Protein AF-A0A916AZK1-F1 (afdb_monomer)

Sequence (65 aa):
GCTAETLRRWVRQSEIDQGKRGGISTSERDRLRELERENRELKQTNEILRKASAYFAQAELGRRP

Radius of gyration: 24.26 Å; Cα contacts (8 Å, |Δi|>4): 16; chains: 1; bounding box: 38×13×78 Å

Secondary structure (DSSP, 8-state):
---HHHHHHHHHHHHHHTTSS-S--HHHHHHHHHHHHHHHHHHHHHHHHHHHHHHHHHHHHTT--

Foldseek 3Di:
DDDPVNVVVVVVQVCCLVVVDDDQHPVNVVVVVVVVVVVVVVVVVVVVVVVVVVVVVVVVVVVDD

Structure (mmCIF, N/CA/C/O backbone):
data_AF-A0A916AZK1-F1
#
_entry.id   AF-A0A916AZK1-F1
#
loop_
_atom_site.group_PDB
_atom_site.id
_atom_site.type_symbol
_atom_site.label_atom_id
_atom_site.label_alt_id
_atom_site.label_comp_id
_atom_site.label_asym_id
_atom_site.label_entity_id
_atom_site.label_seq_id
_atom_site.pdbx_PDB_ins_code
_atom_site.Cartn_x
_atom_site.Cartn_y
_atom_site.Cartn_z
_atom_site.occupancy
_atom_site.B_iso_or_equiv
_atom_site.auth_seq_id
_atom_site.auth_comp_id
_atom_site.auth_asym_id
_atom_site.auth_atom_id
_atom_site.pdbx_PDB_model_num
ATOM 1 N N . GLY A 1 1 ? 4.029 3.358 34.619 1.00 72.50 1 GLY A N 1
ATOM 2 C CA . GLY A 1 1 ? 2.619 2.918 34.599 1.00 72.50 1 GLY A CA 1
ATOM 3 C C . GLY A 1 1 ? 1.937 3.481 33.370 1.00 72.50 1 GLY A C 1
ATOM 4 O O . GLY A 1 1 ? 2.265 4.594 32.982 1.00 72.50 1 GLY A O 1
ATOM 5 N N . CYS A 1 2 ? 1.047 2.720 32.731 1.00 80.38 2 CYS A N 1
ATOM 6 C CA . CYS A 1 2 ? 0.256 3.207 31.597 1.00 80.38 2 CYS A CA 1
ATOM 7 C C . CYS A 1 2 ? -0.715 4.293 32.091 1.00 80.38 2 CYS A C 1
ATOM 9 O O . CYS A 1 2 ? -1.379 4.092 33.108 1.00 80.38 2 CYS A O 1
ATOM 11 N N . THR A 1 3 ? -0.778 5.451 31.431 1.00 93.00 3 THR A N 1
ATOM 12 C CA . THR A 1 3 ? -1.718 6.509 31.830 1.00 93.00 3 THR A CA 1
ATOM 13 C C . THR A 1 3 ? -3.143 6.104 31.448 1.00 93.00 3 THR A C 1
ATOM 15 O O . THR A 1 3 ? -3.358 5.394 30.462 1.00 93.00 3 THR A O 1
ATOM 18 N N . ALA A 1 4 ? -4.140 6.581 32.199 1.00 93.62 4 ALA A N 1
ATOM 19 C CA . ALA A 1 4 ? -5.550 6.321 31.890 1.00 93.62 4 ALA A CA 1
ATOM 20 C C . ALA A 1 4 ? -5.925 6.751 30.457 1.00 93.62 4 ALA A C 1
ATOM 22 O O . ALA A 1 4 ? -6.804 6.163 29.830 1.00 93.62 4 ALA A O 1
ATOM 23 N N . GLU A 1 5 ? -5.234 7.754 29.913 1.00 94.69 5 GLU A N 1
ATOM 24 C CA . GLU A 1 5 ? -5.449 8.221 28.549 1.00 94.69 5 GLU A CA 1
ATOM 25 C C . GLU A 1 5 ? -4.927 7.244 27.486 1.00 94.69 5 GLU A C 1
ATOM 27 O O . GLU A 1 5 ? -5.624 7.002 26.499 1.00 94.69 5 GLU A O 1
ATOM 32 N N . THR A 1 6 ? -3.762 6.623 27.694 1.00 95.25 6 THR A N 1
ATOM 33 C CA . THR A 1 6 ? -3.249 5.579 26.792 1.00 95.25 6 THR A CA 1
ATOM 34 C C . THR A 1 6 ? -4.210 4.394 26.731 1.00 95.25 6 THR A C 1
ATOM 36 O O . THR A 1 6 ? -4.553 3.939 2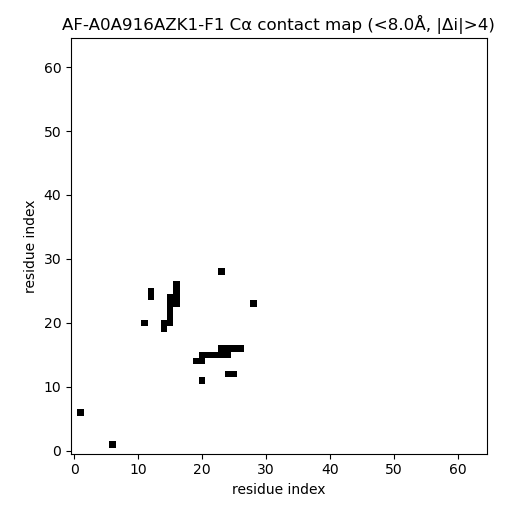5.640 1.00 95.25 6 THR A O 1
ATOM 39 N N . LEU A 1 7 ? -4.732 3.962 27.885 1.00 95.19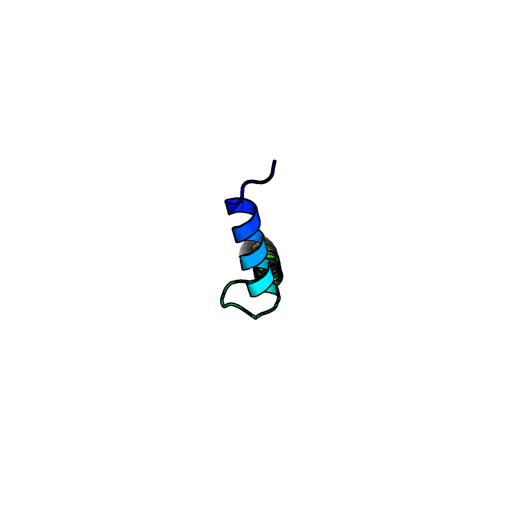 7 LEU A N 1
ATOM 40 C CA . LEU A 1 7 ? -5.717 2.881 27.945 1.00 95.19 7 LEU A CA 1
ATOM 41 C C . LEU A 1 7 ? -7.002 3.234 27.178 1.00 95.19 7 LEU A C 1
ATOM 43 O O . LEU A 1 7 ? -7.480 2.437 26.373 1.00 95.19 7 LEU A O 1
ATOM 47 N N . ARG A 1 8 ? -7.535 4.451 27.360 1.00 95.50 8 ARG A N 1
ATOM 48 C CA . ARG A 1 8 ? -8.718 4.925 26.615 1.00 95.50 8 ARG A CA 1
ATOM 49 C C . ARG A 1 8 ? -8.492 4.928 25.103 1.00 95.50 8 ARG A C 1
ATOM 51 O O . ARG A 1 8 ? -9.410 4.599 24.354 1.00 95.50 8 ARG A O 1
ATOM 58 N N . ARG A 1 9 ? -7.293 5.303 24.643 1.00 95.69 9 ARG A N 1
ATOM 59 C CA . ARG A 1 9 ? -6.946 5.279 23.212 1.00 95.69 9 ARG A CA 1
ATOM 60 C C . ARG A 1 9 ? -6.933 3.853 22.663 1.00 95.69 9 ARG A C 1
ATOM 62 O O . ARG A 1 9 ? -7.468 3.638 21.580 1.00 95.69 9 ARG A O 1
ATOM 69 N N . TRP A 1 10 ? -6.391 2.890 23.406 1.00 95.56 10 TRP A N 1
ATOM 70 C CA . TRP A 1 10 ? -6.383 1.482 22.992 1.00 95.56 10 TRP A CA 1
ATOM 71 C C . TRP A 1 10 ? -7.777 0.874 22.938 1.00 95.56 10 TRP A C 1
ATOM 73 O O . TRP A 1 10 ? -8.105 0.226 21.949 1.00 95.56 10 TRP A O 1
ATOM 83 N N . VAL A 1 11 ? -8.622 1.141 23.938 1.00 96.31 11 VAL A N 1
ATOM 84 C CA . VAL A 1 11 ? -10.023 0.693 23.914 1.00 96.31 11 VAL A CA 1
ATOM 85 C C . VAL A 1 11 ? -10.734 1.267 22.692 1.00 96.31 11 VAL A C 1
ATOM 87 O O . VAL A 1 11 ? -11.329 0.515 21.929 1.00 96.31 11 VAL A O 1
ATOM 90 N N . ARG A 1 12 ? -10.589 2.573 22.433 1.00 96.94 12 ARG A N 1
ATOM 91 C CA . ARG A 1 12 ? -11.174 3.209 21.246 1.00 96.94 12 ARG A CA 1
ATOM 92 C C . ARG A 1 12 ? -10.688 2.573 19.942 1.00 96.94 12 ARG A C 1
ATOM 94 O O . ARG A 1 12 ? -11.503 2.337 19.059 1.00 96.94 12 ARG A O 1
ATOM 101 N N . GLN A 1 13 ? -9.385 2.328 19.794 1.00 97.31 13 GLN A N 1
ATOM 102 C CA . GLN A 1 13 ? -8.855 1.689 18.584 1.00 97.31 13 GLN A CA 1
ATOM 103 C C . GLN A 1 13 ? -9.381 0.257 18.446 1.00 97.31 13 GLN A C 1
ATOM 105 O O . GLN A 1 13 ? -9.753 -0.133 17.349 1.00 97.31 13 GLN A O 1
ATOM 110 N N . SER A 1 14 ? -9.513 -0.486 19.547 1.00 97.50 14 SER A N 1
ATOM 111 C CA . SER A 1 14 ? -10.099 -1.828 19.533 1.00 97.50 14 SER A CA 1
ATOM 112 C C . SER A 1 14 ? -11.577 -1.821 19.125 1.00 97.50 14 SER A C 1
ATOM 114 O O . SER A 1 14 ? -11.998 -2.675 18.352 1.00 97.50 14 SER A O 1
ATOM 116 N N . GLU A 1 15 ? -12.365 -0.838 19.575 1.00 98.00 15 GLU A N 1
ATOM 117 C CA . GLU A 1 15 ? -13.749 -0.650 19.113 1.00 98.00 15 GLU A CA 1
ATOM 118 C C . GLU A 1 15 ? -13.815 -0.379 17.605 1.00 98.00 15 GLU A C 1
ATOM 120 O O . GLU A 1 15 ? -14.705 -0.899 16.933 1.00 98.00 15 GLU A O 1
ATOM 125 N N . ILE A 1 16 ? -12.876 0.415 17.076 1.00 98.12 16 ILE A N 1
ATOM 126 C CA . ILE A 1 16 ? -12.764 0.700 15.638 1.00 98.12 16 ILE A CA 1
ATOM 127 C C . ILE A 1 16 ? -12.373 -0.566 14.871 1.00 98.12 16 ILE A C 1
ATOM 129 O O . ILE A 1 16 ? -13.012 -0.906 13.881 1.00 98.12 16 ILE A O 1
ATOM 133 N N . ASP A 1 17 ? -11.379 -1.308 15.359 1.00 97.12 17 ASP A N 1
ATOM 134 C CA . ASP A 1 17 ? -10.907 -2.548 14.736 1.00 97.12 17 ASP A CA 1
ATOM 135 C C . ASP A 1 17 ? -11.988 -3.643 14.729 1.00 97.12 17 ASP A C 1
ATOM 137 O O . ASP A 1 17 ? -12.013 -4.487 13.839 1.00 97.12 17 ASP A O 1
ATOM 141 N N . GLN A 1 18 ? -12.914 -3.611 15.693 1.00 96.88 18 GLN A N 1
ATOM 142 C CA . GLN A 1 18 ? -14.076 -4.504 15.764 1.00 96.88 18 GLN A CA 1
ATOM 143 C C . GLN A 1 18 ? -15.307 -3.973 15.008 1.00 96.88 18 GLN A C 1
ATOM 145 O O . GLN A 1 18 ? -16.366 -4.598 15.065 1.00 96.88 18 GLN A O 1
ATOM 150 N N . GLY A 1 19 ? -15.221 -2.806 14.362 1.00 95.25 19 GLY A N 1
ATOM 151 C CA . GLY A 1 19 ? -16.346 -2.179 13.657 1.00 95.25 19 GLY A CA 1
ATOM 152 C C . GLY A 1 19 ? -17.465 -1.659 14.569 1.00 95.25 19 GLY A C 1
ATOM 153 O O . GLY A 1 19 ? -18.524 -1.266 14.089 1.00 95.25 19 GLY A O 1
ATOM 154 N N . LYS A 1 20 ? -17.249 -1.625 15.889 1.00 97.12 20 LYS A N 1
ATOM 155 C CA . LYS A 1 20 ? -18.206 -1.096 16.879 1.00 97.12 20 LYS A CA 1
ATOM 156 C C . LYS A 1 20 ? -18.238 0.429 16.896 1.00 97.12 20 LYS A C 1
ATOM 158 O O . LYS A 1 20 ? -19.164 1.032 17.432 1.00 97.12 20 LYS A O 1
ATOM 163 N N . ARG A 1 21 ? -17.205 1.054 16.333 1.00 95.69 21 ARG A N 1
ATOM 164 C CA . ARG A 1 21 ? -17.044 2.500 16.250 1.00 95.69 21 ARG A CA 1
ATOM 165 C C . ARG A 1 21 ? -16.499 2.878 14.880 1.00 95.69 21 ARG A C 1
ATOM 167 O O . ARG A 1 21 ? -15.616 2.209 14.361 1.00 95.69 21 ARG A O 1
ATOM 174 N N . GLY A 1 22 ? -16.989 3.983 14.323 1.00 94.88 22 GLY A N 1
ATOM 175 C CA . GLY A 1 22 ? -16.432 4.543 13.093 1.00 94.88 22 GLY A CA 1
ATOM 176 C C . GLY A 1 22 ? -14.985 5.011 13.277 1.00 94.88 22 GLY A C 1
ATOM 177 O O . GLY A 1 22 ? -14.625 5.578 14.313 1.00 94.88 22 GLY A O 1
ATOM 178 N N . GLY A 1 23 ? -14.163 4.788 12.258 1.00 95.12 23 GLY A N 1
ATOM 179 C CA . GLY A 1 23 ? -12.752 5.157 12.227 1.00 95.12 23 GLY A CA 1
ATOM 180 C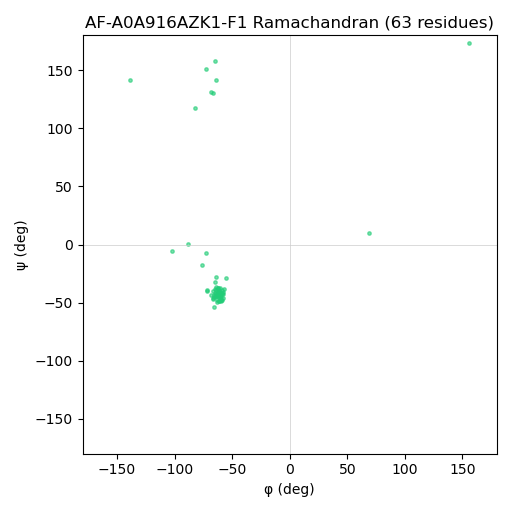 C . GLY A 1 23 ? -11.983 4.273 11.251 1.00 95.12 23 GLY A C 1
ATOM 181 O O . GLY A 1 23 ? -12.534 3.317 10.721 1.00 95.12 23 GLY A O 1
ATOM 182 N N . ILE A 1 24 ? -10.711 4.599 11.028 1.00 95.62 24 ILE A N 1
ATOM 183 C CA . ILE A 1 24 ? -9.811 3.760 10.230 1.00 95.62 24 ILE A CA 1
ATOM 184 C C . ILE A 1 24 ? -9.279 2.654 11.136 1.00 95.62 24 ILE A C 1
ATOM 186 O O . ILE A 1 24 ? -8.587 2.938 12.128 1.00 95.62 24 ILE A O 1
ATOM 190 N N . SER A 1 25 ? -9.591 1.409 10.793 1.00 97.38 25 SER A N 1
ATOM 191 C CA . SER A 1 25 ? -9.035 0.251 11.480 1.00 97.38 25 SER A CA 1
ATOM 192 C C . SER A 1 25 ? -7.526 0.155 11.271 1.00 97.38 25 SER A C 1
ATOM 194 O O . SER A 1 25 ? -6.938 0.682 10.321 1.00 97.38 25 SER A O 1
ATOM 196 N N . THR A 1 26 ? -6.868 -0.552 12.176 1.00 96.31 26 THR A N 1
ATOM 197 C CA . THR A 1 26 ? -5.442 -0.847 12.087 1.00 96.31 26 THR A CA 1
ATOM 198 C C . THR A 1 26 ? -5.115 -1.574 10.776 1.00 96.31 26 THR A C 1
ATOM 200 O O . THR A 1 26 ? -4.114 -1.245 10.142 1.00 96.31 26 THR A O 1
ATOM 203 N N . SER A 1 27 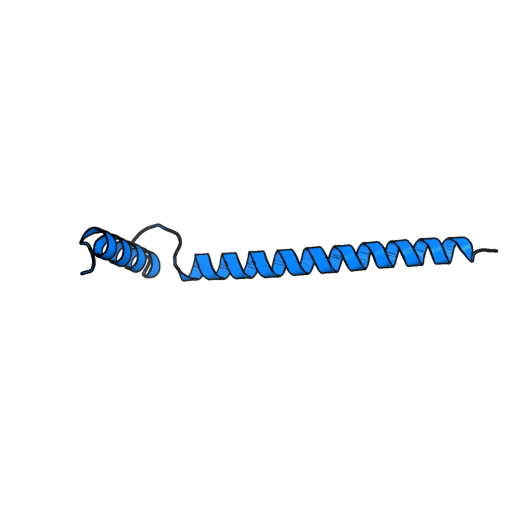? -5.989 -2.480 10.320 1.00 96.06 27 SER A N 1
ATOM 204 C CA . SER A 1 27 ? -5.821 -3.211 9.056 1.00 96.06 27 SER A CA 1
ATOM 205 C C . SER A 1 27 ? -5.952 -2.306 7.827 1.00 96.06 27 SER A C 1
ATOM 207 O O . SER A 1 27 ? -5.115 -2.371 6.930 1.00 96.06 27 SER A O 1
ATOM 209 N N . GLU A 1 28 ? -6.940 -1.407 7.794 1.00 97.12 28 GLU A N 1
ATOM 210 C CA . GLU A 1 28 ? -7.074 -0.435 6.700 1.00 97.12 28 GLU A CA 1
ATOM 211 C C . GLU A 1 28 ? -5.859 0.489 6.613 1.00 97.12 28 GLU A C 1
ATOM 213 O O . GLU A 1 28 ? -5.361 0.765 5.522 1.00 97.12 28 GLU A O 1
ATOM 218 N N . ARG A 1 29 ? -5.341 0.939 7.763 1.00 97.06 29 AR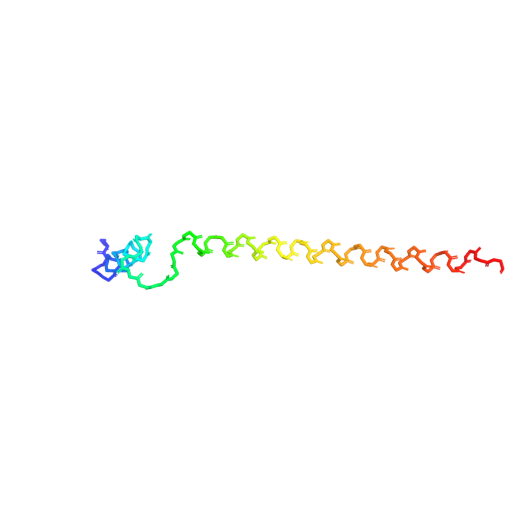G A N 1
ATOM 219 C CA . ARG A 1 29 ? -4.132 1.767 7.815 1.00 97.06 29 ARG A CA 1
ATOM 220 C C . ARG A 1 29 ? -2.911 1.026 7.271 1.00 97.06 29 ARG A C 1
ATOM 222 O O . ARG A 1 29 ? -2.097 1.638 6.582 1.00 97.06 29 ARG A O 1
ATOM 229 N N . ASP A 1 30 ? -2.770 -0.255 7.592 1.00 97.75 30 ASP A N 1
ATOM 230 C CA . ASP A 1 30 ? -1.668 -1.084 7.102 1.00 97.75 30 ASP A CA 1
ATOM 231 C C . ASP A 1 30 ? -1.755 -1.294 5.584 1.00 97.75 30 ASP A C 1
ATOM 233 O O . ASP A 1 30 ? -0.804 -1.007 4.856 1.00 97.75 30 ASP A O 1
ATOM 237 N N . ARG A 1 31 ? -2.950 -1.630 5.087 1.00 97.81 31 ARG A N 1
ATOM 238 C CA . ARG A 1 31 ? -3.214 -1.765 3.652 1.00 97.81 31 ARG A CA 1
ATOM 239 C C . ARG A 1 31 ? -2.938 -0.474 2.884 1.00 97.81 31 ARG A C 1
ATOM 241 O O . ARG A 1 31 ? -2.357 -0.519 1.805 1.00 97.81 31 ARG A O 1
ATOM 248 N N . LEU A 1 32 ? -3.325 0.681 3.427 1.00 97.94 32 LEU A N 1
ATOM 249 C CA . LEU A 1 32 ? -3.011 1.977 2.817 1.00 97.94 32 LEU A CA 1
ATOM 250 C C . LEU A 1 32 ? -1.499 2.188 2.700 1.00 97.94 32 LEU A C 1
ATOM 252 O O . LEU A 1 32 ? -1.024 2.566 1.634 1.00 97.94 32 LEU A O 1
ATOM 256 N N . ARG A 1 33 ? -0.734 1.886 3.754 1.00 98.00 33 ARG A N 1
ATOM 257 C CA . ARG A 1 33 ? 0.733 2.011 3.731 1.00 98.00 33 ARG A CA 1
ATOM 258 C C . ARG A 1 33 ? 1.378 1.093 2.701 1.00 98.00 33 ARG A C 1
ATOM 260 O O . ARG A 1 33 ? 2.341 1.495 2.047 1.00 98.00 33 ARG A O 1
ATOM 267 N N . GLU A 1 34 ? 0.868 -0.126 2.566 1.00 98.19 34 GLU A N 1
ATOM 268 C CA . GLU A 1 34 ? 1.317 -1.061 1.540 1.00 98.19 34 GLU A CA 1
ATOM 269 C C . GLU A 1 34 ? 1.040 -0.536 0.133 1.00 98.19 34 GLU A C 1
ATOM 271 O O . GLU A 1 34 ? 1.960 -0.462 -0.681 1.00 98.19 34 GLU A O 1
ATOM 276 N N . LEU A 1 35 ? -0.184 -0.081 -0.126 1.00 98.56 35 LEU A N 1
ATOM 277 C CA . LEU A 1 35 ? -0.551 0.490 -1.419 1.00 98.56 35 LEU A CA 1
ATOM 278 C C . LEU A 1 35 ? 0.278 1.735 -1.749 1.00 98.56 35 LEU A C 1
ATOM 280 O O . LEU A 1 35 ? 0.711 1.907 -2.886 1.00 98.56 35 LEU A O 1
ATOM 284 N N . GLU A 1 36 ? 0.547 2.599 -0.770 1.00 98.44 36 GLU A N 1
ATOM 285 C CA . GLU A 1 36 ? 1.416 3.759 -0.968 1.00 98.44 36 GLU A CA 1
ATOM 286 C C . GLU A 1 36 ? 2.858 3.359 -1.300 1.00 98.44 36 GLU A C 1
ATOM 288 O O . GLU A 1 36 ? 3.513 4.031 -2.100 1.00 98.44 36 GLU A O 1
ATOM 293 N N . ARG A 1 37 ? 3.367 2.276 -0.702 1.00 98.50 37 ARG A N 1
ATOM 294 C CA . ARG A 1 37 ? 4.692 1.730 -1.021 1.00 98.50 37 ARG A CA 1
ATOM 295 C C . ARG A 1 37 ? 4.725 1.206 -2.453 1.00 98.50 37 ARG A C 1
ATOM 297 O O . ARG A 1 37 ? 5.547 1.681 -3.232 1.00 98.50 37 ARG A O 1
ATOM 304 N N . GLU A 1 38 ? 3.790 0.332 -2.808 1.00 98.25 38 GLU A N 1
ATOM 305 C CA . GLU A 1 38 ? 3.701 -0.247 -4.150 1.00 98.25 38 GLU A CA 1
ATOM 306 C C . GLU A 1 38 ? 3.540 0.845 -5.216 1.00 98.25 38 GLU A C 1
ATOM 308 O O . GLU A 1 38 ? 4.232 0.847 -6.231 1.00 98.25 38 GLU A O 1
ATOM 313 N N . ASN A 1 39 ? 2.700 1.851 -4.961 1.00 98.62 39 ASN A N 1
ATOM 314 C CA . ASN A 1 39 ? 2.501 2.950 -5.899 1.00 98.62 39 ASN A CA 1
ATOM 315 C C . ASN A 1 39 ? 3.786 3.758 -6.143 1.00 98.62 39 ASN A C 1
ATOM 317 O O . ASN A 1 39 ? 4.031 4.194 -7.270 1.00 98.62 39 ASN A O 1
ATOM 321 N N . ARG A 1 40 ? 4.613 3.960 -5.108 1.00 98.56 40 ARG A N 1
ATOM 322 C CA . ARG A 1 40 ? 5.918 4.624 -5.254 1.00 98.56 40 ARG A CA 1
ATOM 323 C C . ARG A 1 40 ? 6.877 3.791 -6.099 1.00 98.56 40 ARG A C 1
ATOM 325 O O . ARG A 1 40 ? 7.504 4.347 -6.998 1.00 98.56 40 ARG A O 1
ATOM 332 N N . GLU A 1 41 ? 6.952 2.488 -5.849 1.00 98.44 41 GLU A N 1
ATOM 333 C CA . GLU A 1 41 ? 7.797 1.569 -6.620 1.00 98.44 41 GLU A CA 1
ATOM 334 C C . GLU A 1 41 ? 7.368 1.540 -8.092 1.00 98.44 41 GLU A C 1
ATOM 336 O O . GLU A 1 41 ? 8.176 1.801 -8.982 1.00 98.44 41 GLU A O 1
ATOM 341 N N . LEU A 1 42 ? 6.069 1.376 -8.357 1.00 98.62 42 LEU A N 1
ATOM 342 C CA . LEU A 1 42 ? 5.514 1.391 -9.710 1.00 98.62 42 LEU A CA 1
ATOM 343 C C . LEU A 1 42 ? 5.810 2.698 -10.449 1.00 98.62 42 LEU A C 1
ATOM 345 O O . LEU A 1 42 ? 6.138 2.672 -11.638 1.00 98.62 42 LEU A O 1
ATOM 349 N N . LYS A 1 43 ? 5.708 3.848 -9.775 1.00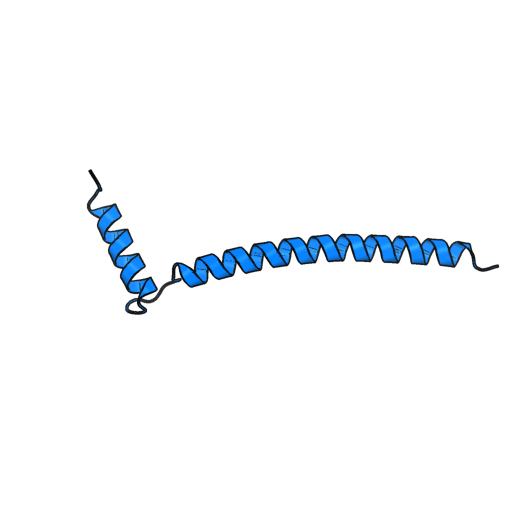 98.50 43 LYS A N 1
ATOM 350 C CA . LYS A 1 43 ? 6.044 5.148 -10.373 1.00 98.50 43 LYS A CA 1
ATOM 351 C C . LYS A 1 43 ? 7.525 5.240 -10.726 1.00 98.50 43 LYS A C 1
ATOM 353 O O . LYS A 1 43 ? 7.847 5.702 -11.819 1.00 98.50 43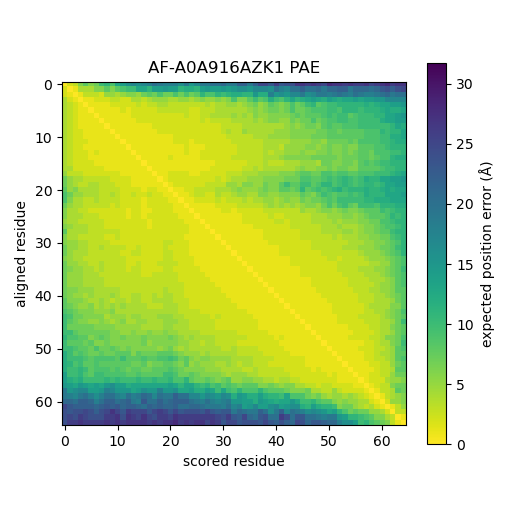 LYS A O 1
ATOM 358 N N . GLN A 1 44 ? 8.407 4.766 -9.848 1.00 98.44 44 GLN A N 1
ATOM 359 C CA . GLN A 1 44 ? 9.844 4.750 -10.105 1.00 98.44 44 GLN A CA 1
ATOM 360 C C . GLN A 1 44 ? 10.188 3.855 -11.302 1.00 98.44 44 GLN A C 1
ATOM 362 O O . GLN A 1 44 ? 10.892 4.291 -12.213 1.00 98.44 44 GLN A O 1
ATOM 367 N N . THR A 1 45 ? 9.642 2.637 -11.353 1.00 98.19 45 THR A N 1
ATOM 368 C CA . THR A 1 45 ? 9.843 1.724 -12.486 1.00 98.19 45 THR A CA 1
ATOM 369 C C . THR A 1 45 ? 9.316 2.325 -13.784 1.00 98.19 45 THR A C 1
ATOM 371 O O . THR A 1 45 ? 10.014 2.305 -14.797 1.00 98.19 45 THR A O 1
ATOM 374 N N . ASN A 1 46 ? 8.122 2.922 -13.766 1.00 98.38 46 ASN A N 1
ATOM 375 C CA . ASN A 1 46 ? 7.566 3.582 -14.946 1.00 98.38 46 ASN A CA 1
ATOM 376 C C . ASN A 1 46 ? 8.447 4.735 -15.439 1.00 98.38 46 ASN A C 1
ATOM 378 O O . ASN A 1 46 ? 8.589 4.919 -16.646 1.00 98.38 46 ASN A O 1
ATOM 382 N N . GLU A 1 47 ? 9.064 5.502 -14.540 1.00 98.31 47 GLU A N 1
ATOM 383 C CA . GLU A 1 47 ? 9.990 6.561 -14.937 1.00 98.31 47 GLU A CA 1
ATOM 384 C C . GLU A 1 47 ? 11.234 6.001 -15.642 1.00 98.31 47 GLU A C 1
ATOM 386 O O . GLU A 1 47 ? 11.630 6.518 -16.690 1.00 98.31 47 GLU A O 1
ATOM 391 N N . ILE A 1 48 ? 11.819 4.922 -15.113 1.00 97.75 48 ILE A N 1
ATOM 392 C CA . ILE A 1 48 ? 12.965 4.244 -15.736 1.00 97.75 48 ILE A CA 1
ATOM 393 C C . ILE A 1 48 ? 12.586 3.746 -17.131 1.00 97.75 48 ILE A C 1
ATOM 395 O O . ILE A 1 48 ? 13.305 4.016 -18.094 1.00 97.75 48 ILE A O 1
ATOM 399 N N . LEU A 1 49 ? 11.436 3.079 -17.256 1.00 97.50 49 LEU A N 1
ATOM 400 C CA . LEU A 1 49 ? 10.950 2.573 -18.537 1.00 97.50 49 LEU A CA 1
ATOM 401 C C . LEU A 1 49 ? 10.725 3.707 -19.539 1.00 97.50 49 LEU A C 1
ATOM 403 O O . LEU A 1 49 ? 11.196 3.612 -20.667 1.00 97.50 49 LEU A O 1
ATOM 407 N N . ARG A 1 50 ? 10.097 4.819 -19.133 1.00 97.44 50 ARG A N 1
ATOM 408 C CA . ARG A 1 50 ? 9.904 5.981 -20.020 1.00 97.44 50 ARG A CA 1
ATOM 409 C C . ARG A 1 50 ? 11.230 6.566 -20.497 1.00 97.44 50 ARG A C 1
ATOM 411 O O . ARG A 1 50 ? 11.354 6.873 -21.681 1.00 97.44 50 ARG A O 1
ATOM 418 N N . LYS A 1 51 ? 12.218 6.707 -19.608 1.00 97.31 51 LYS A N 1
ATOM 419 C CA . LYS A 1 51 ? 13.559 7.193 -19.974 1.00 97.31 51 LYS A CA 1
ATOM 420 C C . LYS A 1 51 ? 14.253 6.237 -20.943 1.00 97.31 51 LYS A C 1
ATOM 422 O O . LYS A 1 51 ? 14.798 6.691 -21.945 1.00 97.31 51 LYS A O 1
ATOM 427 N N . ALA A 1 52 ? 14.188 4.932 -20.682 1.00 96.69 52 ALA A N 1
ATOM 428 C CA . ALA A 1 52 ? 14.748 3.914 -21.563 1.00 96.69 52 ALA A CA 1
ATOM 429 C C . ALA A 1 52 ? 14.085 3.948 -22.949 1.00 96.69 52 ALA A C 1
ATOM 431 O O . ALA A 1 52 ? 14.781 4.033 -23.957 1.00 96.69 52 ALA A O 1
ATOM 432 N N . SER A 1 53 ? 12.751 3.970 -23.015 1.00 96.31 53 SER A N 1
ATOM 433 C CA . SER A 1 53 ? 12.014 4.083 -24.278 1.00 96.31 53 SER A CA 1
ATOM 434 C C . SER A 1 53 ? 12.386 5.348 -25.054 1.00 96.31 53 SER A C 1
ATOM 436 O O . SER A 1 53 ? 12.594 5.275 -26.261 1.00 96.31 53 SER A O 1
ATOM 438 N N . ALA A 1 54 ? 12.522 6.493 -24.377 1.00 95.38 54 ALA A N 1
ATOM 439 C CA . ALA A 1 54 ? 12.943 7.739 -25.017 1.00 95.38 54 ALA A CA 1
ATOM 440 C C . ALA A 1 54 ? 14.370 7.645 -25.584 1.00 95.38 54 ALA A C 1
ATOM 442 O O . ALA A 1 54 ? 14.603 8.047 -26.724 1.00 95.38 54 ALA A O 1
ATOM 443 N N . TYR A 1 55 ? 15.304 7.071 -24.820 1.00 93.94 55 TYR A N 1
ATOM 444 C CA . TYR A 1 55 ? 16.680 6.847 -25.263 1.00 93.94 55 TYR A CA 1
ATOM 445 C C . TYR A 1 55 ? 16.739 5.960 -26.514 1.00 93.94 55 TYR A C 1
ATOM 447 O O . TYR A 1 55 ? 17.383 6.315 -27.502 1.00 93.94 55 TYR A O 1
ATOM 455 N N . PHE A 1 56 ? 16.025 4.831 -26.509 1.00 92.88 56 PHE A N 1
ATOM 456 C CA . PHE A 1 56 ? 16.013 3.918 -27.653 1.00 92.88 56 PHE A CA 1
ATOM 457 C C . PHE A 1 56 ? 15.343 4.527 -28.886 1.00 92.88 56 PHE A C 1
ATOM 459 O O . PHE A 1 56 ? 15.878 4.384 -29.983 1.00 92.88 56 PHE A O 1
ATOM 466 N N . ALA A 1 57 ? 14.240 5.262 -28.718 1.00 92.94 57 ALA A N 1
ATOM 467 C CA . ALA A 1 57 ? 13.579 5.950 -29.825 1.00 92.94 57 ALA A CA 1
ATOM 468 C C . ALA A 1 57 ? 14.499 6.990 -30.493 1.00 92.94 57 ALA A C 1
ATOM 470 O O . ALA A 1 57 ? 14.586 7.046 -31.717 1.00 92.94 57 ALA A O 1
ATOM 471 N N . GLN A 1 58 ? 15.241 7.781 -29.709 1.00 89.56 58 GLN A N 1
ATOM 472 C CA . GLN A 1 58 ? 16.231 8.722 -30.249 1.00 89.56 58 GLN A CA 1
ATOM 473 C C . GLN A 1 58 ? 17.366 8.002 -30.980 1.00 89.56 58 GLN A C 1
ATOM 475 O O . GLN A 1 58 ? 17.769 8.414 -32.068 1.00 89.56 58 GLN A O 1
ATOM 480 N N . ALA A 1 59 ? 17.859 6.906 -30.402 1.00 86.62 59 ALA A N 1
ATOM 481 C CA . ALA A 1 59 ? 18.913 6.120 -31.017 1.00 86.62 59 ALA A CA 1
ATOM 482 C C . ALA A 1 59 ? 18.458 5.472 -32.332 1.00 86.62 59 ALA A C 1
ATOM 484 O O . ALA A 1 59 ? 19.286 5.308 -33.216 1.00 86.62 59 ALA A O 1
ATOM 485 N N . GLU A 1 60 ? 17.185 5.103 -32.483 1.00 81.12 60 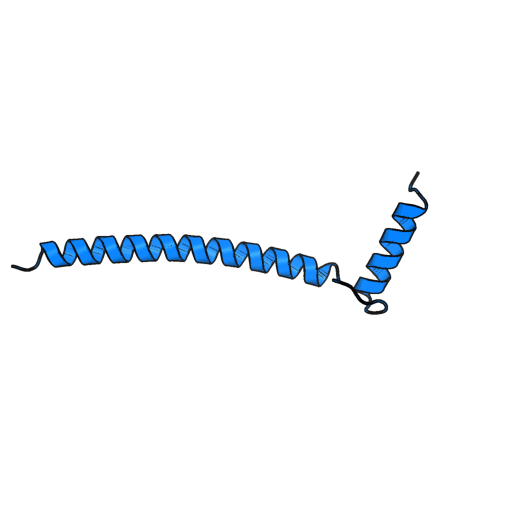GLU A N 1
ATOM 486 C CA . GLU A 1 60 ? 16.624 4.586 -33.738 1.00 81.12 60 GLU A CA 1
ATOM 487 C C . GLU A 1 60 ? 16.468 5.685 -34.801 1.00 81.12 60 GLU A C 1
ATOM 489 O O . GLU A 1 60 ? 16.791 5.464 -35.968 1.00 81.12 60 GLU A O 1
ATOM 494 N N . LEU A 1 61 ? 16.060 6.895 -34.406 1.00 76.50 61 LEU A N 1
ATOM 495 C CA . LEU A 1 61 ? 15.958 8.038 -35.319 1.00 76.50 61 LEU A CA 1
ATOM 496 C C . LEU A 1 61 ? 17.310 8.430 -35.930 1.00 76.50 61 LEU A C 1
ATOM 498 O O . LEU A 1 61 ? 17.359 8.743 -37.114 1.00 76.50 61 LEU A O 1
ATOM 502 N N . GLY A 1 62 ? 18.401 8.356 -35.163 1.00 72.06 62 GLY A N 1
ATOM 503 C CA . GLY A 1 62 ? 19.757 8.615 -35.668 1.00 72.06 62 GLY A CA 1
ATOM 504 C C . GLY A 1 62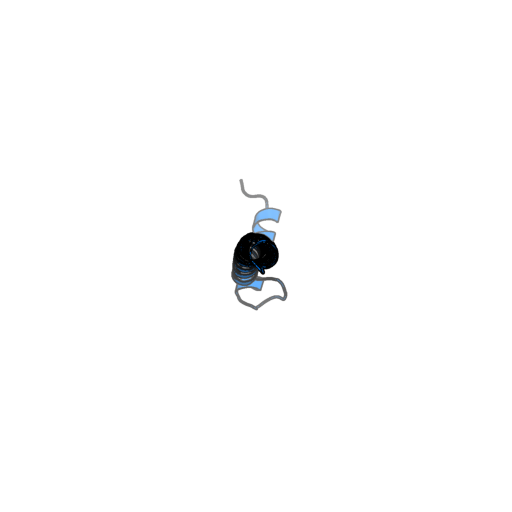 ? 20.334 7.517 -36.574 1.00 72.06 62 GLY A C 1
ATOM 505 O O . GLY A 1 62 ? 21.411 7.704 -37.129 1.00 72.06 62 GLY A O 1
ATOM 506 N N . ARG A 1 63 ? 19.651 6.370 -36.709 1.00 68.69 63 ARG A N 1
ATOM 507 C CA . ARG A 1 63 ? 20.062 5.229 -37.551 1.00 68.69 63 ARG A CA 1
ATOM 508 C C . ARG A 1 63 ? 19.302 5.151 -38.878 1.00 68.69 63 ARG A C 1
ATOM 510 O O . ARG A 1 63 ? 19.598 4.268 -39.681 1.00 68.69 63 ARG A O 1
ATOM 517 N N . ARG A 1 64 ? 18.303 6.013 -39.096 1.00 60.66 64 ARG A N 1
ATOM 518 C CA . ARG A 1 64 ? 17.622 6.124 -40.394 1.00 60.66 64 ARG A CA 1
ATOM 519 C C . ARG A 1 64 ? 18.609 6.724 -41.416 1.00 60.66 64 ARG A C 1
ATOM 521 O O . ARG A 1 64 ? 19.271 7.693 -41.049 1.00 60.66 64 ARG A O 1
ATOM 528 N N . PRO A 1 65 ? 18.754 6.129 -42.619 1.00 62.50 65 PRO A N 1
ATOM 529 C CA . PRO A 1 65 ? 19.675 6.616 -43.648 1.00 62.50 65 PRO A CA 1
ATOM 530 C C . PRO A 1 65 ? 19.301 8.008 -44.163 1.00 62.50 65 PRO A C 1
ATOM 532 O O . PRO A 1 65 ? 18.100 8.362 -44.094 1.00 62.50 65 PRO A O 1
#

Mean predicted aligned error: 5.98 Å

Solvent-accessible surface area (backbone atoms only — not comparable to full-atom values): 3753 Å² total; per-residue (Å²): 132,86,50,76,65,59,54,52,51,51,53,52,51,50,33,17,59,69,68,77,36,92,68,84,24,69,65,57,54,50,53,49,54,50,51,55,48,52,54,50,52,53,51,52,51,49,51,52,50,53,51,51,53,52,53,52,52,54,57,52,61,75,66,60,132

pLDDT: mean 93.42, std 8.73, range [60.66, 98.62]